Protein AF-A0A2A2I344-F1 (afdb_monomer_lite)

Structure (mmCIF, N/CA/C/O backbone):
data_AF-A0A2A2I344-F1
#
_entry.id   AF-A0A2A2I344-F1
#
loop_
_atom_site.group_PDB
_atom_site.id
_atom_site.type_symbol
_atom_site.label_atom_id
_atom_site.label_alt_id
_atom_site.label_comp_id
_atom_site.label_asym_id
_atom_site.label_entity_id
_atom_site.label_seq_id
_atom_site.pdbx_PDB_ins_code
_atom_site.Cartn_x
_atom_site.Cartn_y
_atom_site.Cartn_z
_atom_site.occupancy
_atom_site.B_iso_or_equiv
_atom_site.auth_seq_id
_atom_site.auth_comp_id
_atom_site.auth_asym_id
_atom_site.auth_atom_id
_atom_site.pdbx_PDB_model_num
ATOM 1 N N . MET A 1 1 ? 26.202 -13.826 -27.214 1.00 49.12 1 MET A N 1
ATOM 2 C CA . MET A 1 1 ? 25.270 -12.888 -27.880 1.00 49.12 1 MET A CA 1
ATOM 3 C C . MET A 1 1 ? 23.817 -12.947 -27.361 1.00 49.12 1 MET A C 1
ATOM 5 O O . MET A 1 1 ? 23.015 -12.156 -27.819 1.00 49.12 1 MET A O 1
ATOM 9 N N . ALA A 1 2 ? 23.437 -13.807 -26.398 1.00 46.88 2 ALA A N 1
ATOM 10 C CA . ALA A 1 2 ? 22.033 -13.945 -25.948 1.00 46.88 2 ALA A CA 1
ATOM 11 C C . ALA A 1 2 ? 21.579 -12.950 -24.850 1.00 46.88 2 ALA A C 1
ATOM 13 O O . ALA A 1 2 ? 20.397 -12.883 -24.526 1.00 46.88 2 ALA A O 1
ATOM 14 N N . PHE A 1 3 ? 22.499 -12.156 -24.289 1.00 49.47 3 PHE A N 1
ATOM 15 C CA . PHE A 1 3 ? 22.175 -11.098 -23.318 1.00 49.47 3 PHE A CA 1
ATOM 16 C C . PHE A 1 3 ? 21.808 -9.756 -23.977 1.00 49.47 3 PHE A C 1
ATOM 18 O O . PHE A 1 3 ? 21.256 -8.886 -23.314 1.00 49.47 3 PHE A O 1
ATOM 25 N N . GLU A 1 4 ? 22.013 -9.622 -25.291 1.00 50.97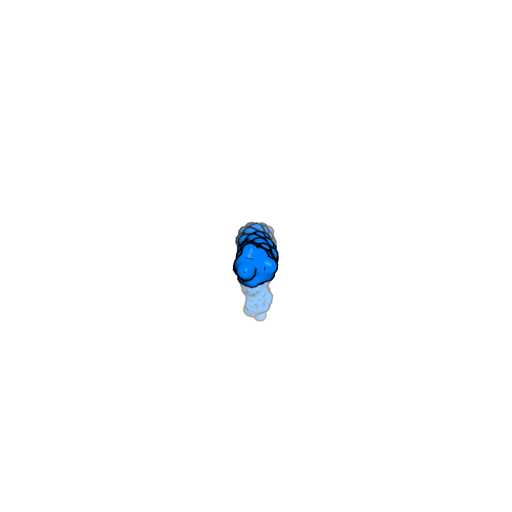 4 GLU A N 1
ATOM 26 C CA . GLU A 1 4 ? 21.450 -8.525 -26.093 1.00 50.97 4 GLU A CA 1
ATOM 27 C C . GLU A 1 4 ? 19.930 -8.694 -26.287 1.00 50.97 4 GLU A C 1
ATOM 29 O O . GLU A 1 4 ? 19.220 -7.722 -26.515 1.00 50.97 4 GLU A O 1
ATOM 34 N N . SER A 1 5 ? 19.389 -9.912 -26.149 1.00 54.94 5 SER A N 1
ATOM 35 C CA . SER A 1 5 ? 17.995 -10.226 -26.490 1.00 54.94 5 SER A CA 1
ATOM 36 C C . SER A 1 5 ? 16.964 -9.718 -25.478 1.00 54.94 5 SER A C 1
ATOM 38 O O . SER A 1 5 ? 15.885 -9.310 -25.888 1.00 54.94 5 SER A O 1
ATOM 40 N N . ILE A 1 6 ? 17.268 -9.682 -24.175 1.00 56.50 6 ILE A N 1
ATOM 41 C CA . ILE A 1 6 ? 16.337 -9.139 -23.161 1.00 56.50 6 ILE A CA 1
ATOM 42 C C . ILE A 1 6 ? 16.254 -7.613 -23.279 1.00 56.50 6 ILE A C 1
ATOM 44 O O . ILE A 1 6 ? 15.165 -7.046 -23.211 1.00 56.50 6 ILE A O 1
ATOM 48 N N . ASN A 1 7 ? 17.390 -6.955 -23.531 1.00 54.03 7 ASN A N 1
ATOM 49 C CA . ASN A 1 7 ? 17.431 -5.520 -23.790 1.00 54.03 7 ASN A CA 1
ATOM 50 C C . ASN A 1 7 ? 16.796 -5.181 -25.148 1.00 54.03 7 ASN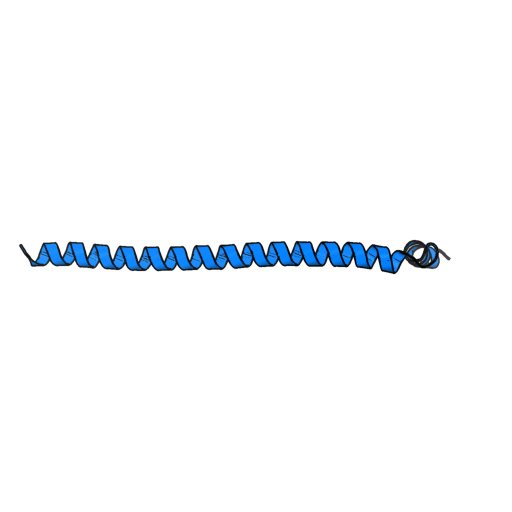 A C 1
ATOM 52 O O . ASN A 1 7 ? 16.061 -4.213 -25.227 1.00 54.03 7 ASN A O 1
ATOM 56 N N . ALA A 1 8 ? 16.966 -6.011 -26.184 1.00 56.44 8 ALA A N 1
ATOM 57 C CA . ALA A 1 8 ? 16.283 -5.871 -27.476 1.00 56.44 8 ALA A CA 1
ATOM 58 C C . ALA A 1 8 ? 14.778 -6.208 -27.432 1.00 56.44 8 ALA A C 1
ATOM 60 O O . ALA A 1 8 ? 14.036 -5.757 -28.295 1.00 56.44 8 ALA A O 1
ATOM 61 N N . LEU A 1 9 ? 14.298 -6.952 -26.429 1.00 56.19 9 LEU A N 1
ATOM 62 C CA . LEU A 1 9 ? 12.868 -7.138 -26.135 1.00 56.19 9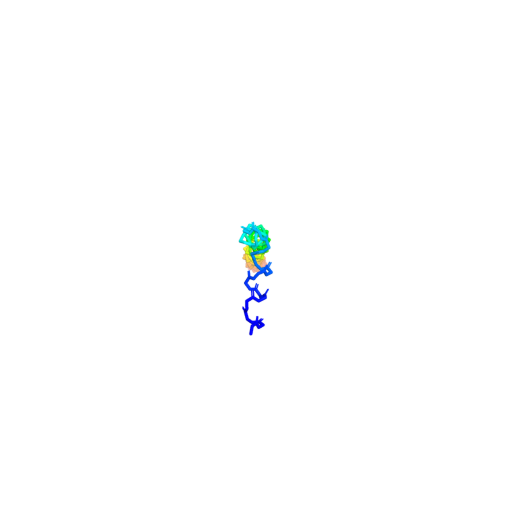 LEU A CA 1
ATOM 63 C C . LEU A 1 9 ? 12.294 -5.937 -25.356 1.00 56.19 9 LEU A C 1
ATOM 65 O O . LEU A 1 9 ? 11.174 -5.508 -25.621 1.00 56.19 9 LEU A O 1
ATOM 69 N N . LEU A 1 10 ? 13.081 -5.340 -24.451 1.00 55.53 10 LEU A N 1
ATOM 70 C CA . LEU A 1 10 ? 12.812 -4.025 -23.840 1.00 55.53 10 LEU A CA 1
ATOM 71 C C . LEU A 1 10 ? 13.005 -2.854 -24.822 1.00 55.53 10 LEU A C 1
ATOM 73 O O . LEU A 1 10 ? 12.538 -1.744 -24.590 1.00 55.53 10 LEU A O 1
ATOM 77 N N . ALA A 1 11 ? 13.705 -3.079 -25.921 1.00 56.78 11 ALA A N 1
ATOM 78 C CA . ALA A 1 11 ? 14.037 -2.088 -26.924 1.00 56.78 11 ALA A CA 1
ATOM 79 C C . ALA A 1 11 ? 13.801 -2.681 -28.313 1.00 56.78 11 ALA A C 1
ATOM 81 O O . ALA A 1 11 ? 14.654 -2.591 -29.192 1.00 56.78 11 ALA A O 1
ATOM 82 N N . MET A 1 12 ? 12.617 -3.254 -28.544 1.00 56.03 12 MET A N 1
ATOM 83 C CA . MET A 1 12 ? 12.128 -3.428 -29.910 1.00 56.03 12 MET A CA 1
ATOM 84 C C . MET A 1 12 ? 11.852 -2.016 -30.449 1.00 56.03 12 MET A C 1
ATOM 86 O O . MET A 1 12 ? 10.788 -1.451 -30.218 1.00 56.03 12 MET A O 1
ATOM 90 N N . GLY A 1 13 ? 12.863 -1.372 -31.038 1.00 57.44 13 GLY A N 1
ATOM 91 C CA . GLY A 1 13 ? 12.741 -0.037 -31.636 1.00 57.44 13 GLY A CA 1
ATOM 92 C C . GLY A 1 13 ? 12.534 1.133 -30.659 1.00 57.44 13 GLY A C 1
ATOM 93 O O . GLY A 1 13 ? 11.964 2.141 -31.055 1.00 57.44 13 GLY A O 1
ATOM 94 N N . GLY A 1 14 ? 12.969 1.027 -29.394 1.00 57.75 14 GLY A N 1
ATOM 95 C CA . GLY A 1 14 ? 12.942 2.147 -28.429 1.00 57.75 14 GLY A CA 1
ATOM 96 C C . GLY A 1 14 ? 11.671 2.295 -27.575 1.00 57.75 14 GLY A C 1
ATOM 97 O O . GLY A 1 14 ? 11.566 3.250 -26.807 1.00 57.75 14 GLY A O 1
ATOM 98 N N . HIS A 1 15 ? 10.722 1.351 -27.648 1.00 59.62 15 HIS A N 1
ATOM 99 C CA . HIS A 1 15 ? 9.411 1.488 -26.992 1.00 59.62 15 HIS A CA 1
ATOM 100 C C . HIS A 1 15 ? 9.192 0.704 -25.685 1.00 59.62 15 HIS A C 1
ATOM 102 O O . HIS A 1 15 ? 8.225 0.985 -24.977 1.00 59.62 15 HIS A O 1
ATOM 108 N N . GLY A 1 16 ? 10.036 -0.253 -25.293 1.00 63.62 16 GLY A N 1
ATOM 109 C CA . GLY A 1 16 ? 9.781 -1.007 -24.057 1.00 63.62 16 GLY A CA 1
ATOM 110 C C . GLY A 1 16 ? 9.853 -0.216 -22.740 1.00 63.62 16 GLY A C 1
ATOM 111 O O . GLY A 1 16 ? 9.110 -0.606 -21.835 1.00 63.62 16 GLY A O 1
ATOM 112 N N . PRO A 1 17 ? 10.572 0.924 -22.592 1.00 69.75 17 PRO A N 1
ATOM 113 C CA . PRO A 1 17 ? 10.360 1.780 -21.422 1.00 69.75 17 PRO A CA 1
ATOM 114 C C . PRO A 1 17 ? 8.928 2.338 -21.346 1.00 69.75 17 PRO A C 1
ATOM 116 O O . PRO A 1 17 ? 8.388 2.456 -20.249 1.00 69.75 17 PRO A O 1
ATOM 119 N N . TYR A 1 18 ? 8.250 2.601 -22.471 1.00 67.38 18 TYR A N 1
ATOM 120 C CA . TYR A 1 18 ? 6.854 3.071 -22.472 1.00 67.38 18 TYR A CA 1
ATOM 121 C C . TYR A 1 18 ? 5.866 2.000 -21.999 1.00 67.38 18 TYR A C 1
ATOM 123 O O . TYR A 1 18 ? 4.926 2.297 -21.258 1.00 67.38 18 TYR A O 1
ATOM 131 N N . VAL A 1 19 ? 6.093 0.748 -22.396 1.00 73.00 19 VAL A N 1
ATOM 132 C CA . VAL A 1 19 ? 5.262 -0.393 -21.993 1.00 73.00 19 VAL A CA 1
ATOM 133 C C . VAL A 1 19 ? 5.397 -0.632 -20.492 1.00 73.00 19 VAL A C 1
ATOM 135 O O . VAL A 1 19 ? 4.394 -0.671 -19.782 1.00 73.00 19 VAL A O 1
ATOM 138 N N . TRP A 1 20 ? 6.629 -0.681 -19.982 1.00 79.94 20 TRP A N 1
ATOM 139 C CA . TRP A 1 20 ? 6.886 -0.801 -18.547 1.00 79.94 20 TRP A CA 1
ATOM 140 C C . TRP A 1 20 ? 6.366 0.389 -17.744 1.00 79.94 20 TRP A C 1
ATOM 142 O O . TRP A 1 20 ? 5.872 0.190 -16.639 1.00 79.94 20 TRP A O 1
ATOM 152 N N . THR A 1 21 ? 6.404 1.604 -18.297 1.00 81.50 21 THR A N 1
ATOM 153 C CA . THR A 1 21 ? 5.825 2.784 -17.638 1.00 81.50 21 THR A CA 1
ATOM 154 C C . THR A 1 21 ? 4.303 2.688 -17.579 1.00 81.50 21 THR A C 1
ATOM 156 O O . THR A 1 21 ? 3.722 3.000 -16.548 1.00 81.50 21 THR A O 1
ATOM 159 N N . SER A 1 22 ? 3.648 2.198 -18.635 1.00 82.56 22 SER A N 1
ATOM 160 C CA . SER A 1 22 ? 2.192 1.991 -18.647 1.00 82.56 22 SER A CA 1
ATOM 161 C C . SER A 1 22 ? 1.763 0.887 -17.676 1.00 82.56 22 SER A C 1
ATOM 163 O O . SER A 1 22 ? 0.831 1.086 -16.900 1.00 82.56 22 SER A O 1
ATOM 165 N N . TYR A 1 23 ? 2.477 -0.245 -17.646 1.00 85.44 23 TYR A N 1
ATOM 166 C CA . TYR A 1 23 ? 2.243 -1.305 -16.657 1.00 85.44 23 TYR A CA 1
ATOM 167 C C . TYR A 1 23 ? 2.563 -0.846 -15.234 1.00 85.44 23 TYR A C 1
ATOM 169 O O . TYR A 1 23 ? 1.806 -1.141 -14.314 1.00 85.4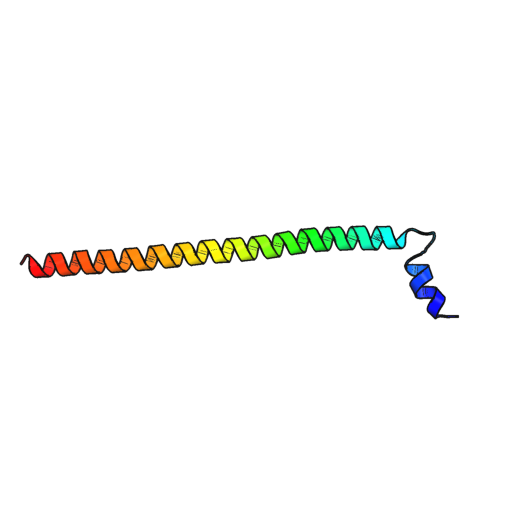4 23 TYR A O 1
ATOM 177 N N . GLY A 1 24 ? 3.645 -0.091 -15.050 1.00 89.56 24 GLY A N 1
ATOM 178 C CA . GLY A 1 24 ? 4.032 0.495 -13.772 1.00 89.56 24 GLY A CA 1
ATOM 179 C C . GLY A 1 24 ? 2.997 1.496 -13.270 1.00 89.56 24 GLY A C 1
ATOM 180 O O . GLY A 1 24 ? 2.588 1.410 -12.120 1.00 89.56 24 GLY A O 1
ATOM 181 N N . ALA A 1 25 ? 2.505 2.386 -14.133 1.00 90.19 25 ALA A N 1
ATOM 182 C CA . ALA A 1 25 ? 1.452 3.342 -13.808 1.00 90.19 25 ALA A CA 1
ATOM 183 C C . ALA A 1 25 ? 0.139 2.629 -13.465 1.00 90.19 25 ALA A C 1
ATOM 185 O O . ALA A 1 25 ? -0.488 2.947 -12.457 1.00 90.19 25 ALA A O 1
ATOM 186 N N . PHE A 1 26 ? -0.245 1.620 -14.250 1.00 93.06 26 PHE A N 1
ATOM 187 C CA . PHE A 1 26 ? -1.418 0.800 -13.965 1.00 93.06 26 PHE A CA 1
ATOM 188 C C . PHE A 1 26 ? -1.295 0.084 -12.614 1.00 93.06 26 PHE A C 1
ATOM 190 O O . PHE A 1 26 ? -2.187 0.200 -11.775 1.00 93.06 26 PHE A O 1
ATOM 197 N N . LEU A 1 27 ? -0.173 -0.598 -12.361 1.00 94.25 27 LEU A N 1
ATOM 198 C CA . LEU A 1 27 ? 0.092 -1.267 -11.086 1.00 94.25 27 LEU A CA 1
ATOM 199 C C . LEU A 1 27 ? 0.150 -0.285 -9.918 1.00 94.25 27 LEU A C 1
ATOM 201 O O . LEU A 1 27 ? -0.318 -0.620 -8.833 1.00 94.25 27 LEU A O 1
ATOM 205 N N . LEU A 1 28 ? 0.688 0.916 -10.123 1.00 95.69 28 LEU A N 1
ATOM 206 C CA . LEU A 1 28 ? 0.768 1.958 -9.105 1.00 95.69 28 LEU A CA 1
ATOM 207 C C . LEU A 1 28 ? -0.625 2.450 -8.723 1.00 95.69 28 LEU A C 1
ATOM 209 O O . LEU A 1 28 ? -0.945 2.491 -7.538 1.00 95.69 28 LEU A O 1
ATOM 213 N N . VAL A 1 29 ? -1.477 2.753 -9.705 1.00 96.12 29 VAL A N 1
ATOM 214 C CA . VAL A 1 29 ? -2.868 3.162 -9.462 1.00 96.12 29 VAL A CA 1
ATOM 215 C C . VAL A 1 29 ? -3.649 2.040 -8.784 1.00 96.12 29 VAL A C 1
ATOM 217 O O . VAL A 1 29 ? -4.350 2.280 -7.801 1.00 96.12 29 VAL A O 1
ATOM 220 N N . LEU A 1 30 ? -3.502 0.804 -9.261 1.00 96.25 30 LEU A N 1
ATOM 221 C CA . LEU A 1 30 ? -4.209 -0.348 -8.710 1.00 96.25 30 LEU A CA 1
ATOM 222 C C . LEU A 1 30 ? -3.756 -0.641 -7.273 1.00 96.25 30 LEU A C 1
ATOM 224 O O . LEU A 1 30 ? -4.589 -0.828 -6.388 1.00 96.25 30 LEU A O 1
ATOM 228 N N . SER A 1 31 ? -2.451 -0.576 -7.003 1.00 96.19 31 SER A N 1
ATOM 229 C CA . SER A 1 31 ? -1.895 -0.716 -5.653 1.00 96.19 31 SER A CA 1
ATOM 230 C C . SER A 1 31 ? -2.360 0.411 -4.736 1.00 96.19 31 SER A C 1
ATOM 232 O O . SER A 1 31 ? -2.777 0.144 -3.612 1.00 96.19 31 SER A O 1
ATOM 234 N N . ALA A 1 32 ? -2.359 1.660 -5.211 1.00 96.38 32 ALA A N 1
ATOM 235 C CA . ALA A 1 32 ? -2.855 2.803 -4.451 1.00 96.38 32 ALA A CA 1
ATOM 236 C C . ALA A 1 32 ? -4.335 2.632 -4.084 1.00 96.38 32 ALA A C 1
ATOM 238 O O . ALA A 1 32 ? -4.707 2.854 -2.933 1.00 96.38 32 ALA A O 1
ATOM 239 N N . LEU A 1 33 ? -5.167 2.165 -5.019 1.00 96.12 33 LEU A N 1
ATOM 240 C CA . LEU A 1 33 ? -6.583 1.900 -4.774 1.00 96.12 33 LEU A CA 1
ATOM 241 C C . LEU A 1 33 ? -6.790 0.787 -3.740 1.00 96.12 33 LEU A C 1
ATOM 243 O O . LEU A 1 33 ? -7.624 0.922 -2.844 1.00 96.12 33 LEU A O 1
ATOM 247 N N . VAL A 1 34 ? -6.020 -0.299 -3.834 1.00 95.69 34 VAL A N 1
ATOM 248 C CA . VAL A 1 34 ? -6.067 -1.409 -2.872 1.00 95.69 34 VAL A CA 1
ATOM 249 C C . VAL A 1 34 ? -5.648 -0.931 -1.484 1.00 95.69 34 VAL A C 1
ATOM 251 O O . VAL A 1 34 ? -6.372 -1.164 -0.516 1.00 95.69 34 VAL A O 1
ATOM 254 N N . ILE A 1 35 ? -4.522 -0.219 -1.382 1.00 96.00 35 ILE A N 1
ATOM 255 C CA . ILE A 1 35 ? -4.032 0.351 -0.122 1.00 96.00 35 ILE A CA 1
ATOM 256 C C . ILE A 1 35 ? -5.095 1.271 0.470 1.00 96.00 35 ILE A C 1
ATOM 258 O O . ILE A 1 35 ? -5.460 1.102 1.632 1.00 96.00 35 ILE A O 1
ATOM 262 N N . TRP A 1 36 ? -5.647 2.183 -0.333 1.00 94.56 36 TRP A N 1
ATOM 263 C CA . TRP A 1 36 ? -6.690 3.109 0.094 1.00 94.56 36 TRP A CA 1
ATOM 264 C C . TRP A 1 36 ? -7.935 2.380 0.604 1.00 94.56 36 TRP A C 1
ATOM 266 O O . TRP A 1 36 ? -8.444 2.694 1.679 1.00 94.56 36 TRP A O 1
ATOM 276 N N . SER A 1 37 ? -8.397 1.362 -0.124 1.00 93.19 37 SER A N 1
ATOM 277 C CA . SER A 1 37 ? -9.557 0.547 0.248 1.00 93.19 37 SER A CA 1
ATOM 278 C C . SER A 1 37 ? -9.345 -0.187 1.573 1.00 93.19 37 SER A C 1
ATOM 280 O O . SER A 1 37 ? -10.216 -0.180 2.450 1.00 93.19 37 SER A O 1
ATOM 282 N N . VAL A 1 38 ? -8.161 -0.776 1.765 1.00 93.19 38 VAL A N 1
ATOM 283 C CA . VAL A 1 38 ? -7.801 -1.452 3.016 1.00 93.19 38 VAL A CA 1
ATOM 284 C C . VAL A 1 38 ? -7.720 -0.447 4.163 1.00 93.19 38 VAL A C 1
ATOM 286 O O . VAL A 1 38 ? -8.244 -0.714 5.244 1.00 93.19 38 VAL A O 1
ATOM 289 N N . TRP A 1 39 ? -7.117 0.721 3.942 1.00 92.50 39 TRP A N 1
ATOM 290 C CA . TRP A 1 39 ? -6.990 1.761 4.963 1.00 92.50 39 TRP A CA 1
ATOM 291 C C . TRP A 1 39 ? -8.353 2.299 5.406 1.00 92.50 39 TRP A C 1
ATOM 293 O O . TRP A 1 39 ? -8.655 2.303 6.598 1.00 92.50 39 TRP A O 1
ATOM 303 N N . GLN A 1 40 ? -9.219 2.639 4.450 1.00 89.19 40 GLN A N 1
ATOM 304 C CA . GLN A 1 40 ? -10.603 3.051 4.693 1.00 89.19 40 GLN A CA 1
ATOM 305 C C . GLN A 1 40 ? -11.376 1.999 5.497 1.00 89.19 40 GLN A C 1
ATOM 307 O O . GLN A 1 40 ? -11.998 2.323 6.509 1.00 89.19 40 GLN A O 1
ATOM 312 N N . ARG A 1 41 ? -11.287 0.718 5.115 1.00 86.12 41 ARG A N 1
ATOM 313 C CA . ARG A 1 41 ? -11.937 -0.373 5.860 1.00 86.12 41 ARG A CA 1
ATOM 314 C C . ARG A 1 41 ? -11.457 -0.459 7.304 1.00 86.12 41 ARG A C 1
ATOM 316 O O . ARG A 1 41 ? -12.277 -0.658 8.197 1.00 86.12 41 ARG A O 1
ATOM 323 N N . ARG A 1 42 ? -10.152 -0.310 7.549 1.00 86.69 42 ARG A N 1
ATOM 324 C CA . ARG A 1 42 ? -9.596 -0.345 8.910 1.00 86.69 42 ARG A CA 1
ATOM 325 C C . ARG A 1 42 ? -10.138 0.804 9.755 1.00 86.69 42 ARG A C 1
ATOM 327 O O . ARG A 1 42 ? -10.621 0.546 10.853 1.00 86.69 42 ARG A O 1
ATOM 334 N N . LEU A 1 43 ? -10.161 2.019 9.207 1.00 85.62 43 LEU A N 1
ATOM 335 C CA . LEU A 1 43 ? -10.698 3.200 9.888 1.00 85.62 43 LEU A CA 1
ATOM 336 C C . LEU A 1 43 ? -12.183 3.043 10.242 1.00 85.62 43 LEU A C 1
ATOM 338 O O . LEU A 1 43 ? -12.581 3.349 11.364 1.00 85.62 43 LEU A O 1
ATOM 342 N N . VAL A 1 44 ? -13.001 2.530 9.319 1.00 84.25 44 VAL A N 1
ATOM 343 C CA . VAL A 1 44 ? -14.439 2.316 9.560 1.00 84.25 44 VAL A CA 1
ATOM 344 C C . VAL A 1 44 ? -14.674 1.249 10.631 1.00 84.25 44 VAL A C 1
ATOM 346 O O . VAL A 1 44 ? -15.497 1.436 11.526 1.00 84.25 44 VAL A O 1
ATOM 349 N N . ILE A 1 45 ? -13.937 0.135 10.580 1.00 85.62 45 ILE A N 1
ATOM 350 C CA . ILE A 1 45 ? -14.053 -0.935 11.582 1.00 85.62 45 ILE A CA 1
ATOM 351 C C . ILE A 1 45 ? -13.641 -0.427 12.968 1.00 85.62 45 ILE A C 1
ATOM 353 O O . ILE A 1 45 ? -14.271 -0.776 13.965 1.00 85.62 45 ILE A O 1
ATOM 357 N N . GLU A 1 46 ? -12.596 0.389 13.051 1.00 85.62 46 GLU A N 1
ATOM 358 C CA . GLU A 1 46 ? -12.116 0.941 14.315 1.00 85.62 46 GLU A CA 1
ATOM 359 C C . GLU A 1 46 ? -13.119 1.922 14.935 1.00 85.62 46 GLU A C 1
ATOM 361 O O . GLU A 1 46 ? -13.441 1.806 16.121 1.00 85.62 46 GLU A O 1
ATOM 366 N N . GLN A 1 47 ? -13.729 2.784 14.117 1.00 82.44 47 GLN A N 1
ATOM 367 C CA . GLN A 1 47 ? -14.824 3.661 14.543 1.00 82.44 47 GLN A CA 1
ATOM 368 C C . GLN A 1 47 ? -16.046 2.867 15.029 1.00 82.44 47 GLN A C 1
ATOM 370 O O . GLN A 1 47 ? -16.603 3.160 16.090 1.00 82.44 47 GLN A O 1
ATOM 375 N N . ALA A 1 48 ? -16.429 1.803 14.316 1.00 82.00 48 ALA A N 1
ATOM 376 C CA . ALA A 1 48 ? -17.536 0.942 14.729 1.00 82.00 48 ALA A CA 1
ATO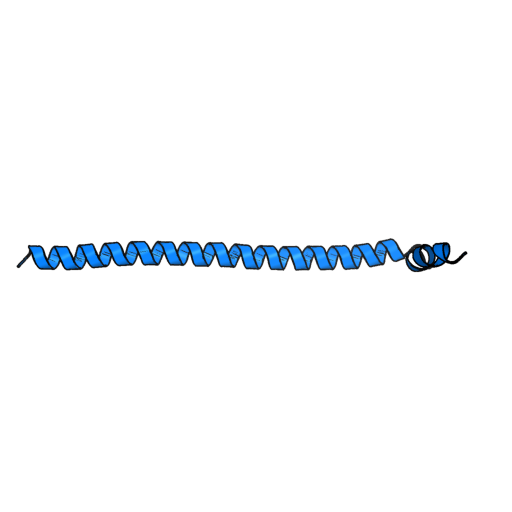M 377 C C . ALA A 1 48 ? -17.270 0.262 16.086 1.00 82.00 48 ALA A C 1
ATOM 379 O O . ALA A 1 48 ? -18.160 0.199 16.938 1.00 82.00 48 ALA A O 1
ATOM 380 N N . ARG A 1 49 ? -16.034 -0.201 16.333 1.00 83.12 49 ARG A N 1
ATOM 381 C CA . ARG A 1 49 ? -15.644 -0.784 17.630 1.00 83.12 49 ARG A CA 1
ATOM 382 C C . ARG A 1 49 ? -15.731 0.234 18.763 1.00 83.12 49 ARG A C 1
ATOM 384 O O . ARG A 1 49 ? -16.149 -0.129 19.863 1.00 83.12 49 ARG A O 1
ATOM 391 N N . TRP A 1 50 ? -15.340 1.482 18.515 1.00 80.75 50 TRP A N 1
ATOM 392 C CA . TRP A 1 50 ? -15.432 2.551 19.509 1.00 80.75 50 TRP A CA 1
ATOM 393 C C . TRP A 1 50 ? -16.888 2.821 19.910 1.00 80.75 50 TRP A C 1
ATOM 395 O O . TRP A 1 50 ? -17.217 2.773 21.097 1.00 80.75 50 TRP A O 1
ATOM 405 N N . HIS A 1 51 ? -17.787 2.988 18.934 1.00 78.94 51 HIS A N 1
ATOM 406 C CA . HIS A 1 51 ? -19.214 3.212 19.198 1.00 78.94 51 HIS A CA 1
ATOM 407 C C . HIS A 1 51 ? -19.857 2.061 19.981 1.00 78.94 51 HIS A C 1
ATOM 409 O O . HIS A 1 51 ? -20.611 2.297 20.926 1.00 78.94 51 HIS A O 1
ATOM 415 N N . GLN A 1 52 ? -19.510 0.811 19.657 1.00 81.75 52 GLN A N 1
ATOM 416 C CA . GLN A 1 52 ? -20.012 -0.354 20.389 1.00 81.75 52 GLN A CA 1
ATOM 417 C C . GLN A 1 52 ? -19.567 -0.374 21.858 1.00 81.75 52 GLN A C 1
ATOM 419 O O . GLN A 1 52 ? -20.354 -0.747 22.728 1.00 81.75 52 GLN A O 1
ATOM 424 N N . ARG A 1 53 ? -18.326 0.032 22.164 1.00 81.62 53 ARG A N 1
ATOM 425 C CA . ARG A 1 53 ? -17.840 0.100 23.555 1.00 81.62 53 ARG A CA 1
ATOM 426 C C . ARG A 1 53 ? -18.593 1.152 24.361 1.00 81.62 53 ARG A C 1
ATOM 428 O O . ARG A 1 53 ? -19.021 0.863 25.475 1.00 81.62 53 ARG A O 1
ATOM 435 N N . VAL A 1 54 ? -18.800 2.338 23.789 1.00 84.19 54 VAL A N 1
ATOM 436 C CA . VAL A 1 54 ? -19.528 3.427 24.458 1.00 84.19 54 VAL A CA 1
ATOM 437 C C . VAL A 1 54 ? -20.983 3.031 24.732 1.00 84.19 54 VAL A C 1
ATOM 439 O O . VAL A 1 54 ? -21.464 3.230 25.847 1.00 84.19 54 VAL A O 1
ATOM 442 N N . ALA A 1 55 ? -21.658 2.394 23.768 1.00 82.50 55 ALA A N 1
ATOM 443 C CA . ALA A 1 55 ? -23.035 1.927 23.937 1.00 82.50 55 ALA A CA 1
ATOM 444 C C . ALA A 1 55 ? -23.184 0.920 25.095 1.00 82.50 55 ALA A C 1
ATOM 446 O O . ALA A 1 55 ? -24.118 1.024 25.890 1.00 82.50 55 ALA A O 1
ATOM 447 N N . ARG A 1 56 ? -22.233 -0.012 25.255 1.00 80.69 56 ARG A N 1
ATOM 448 C CA . ARG A 1 56 ? -22.245 -0.986 26.366 1.00 80.69 56 ARG A CA 1
ATOM 449 C C . ARG A 1 56 ? -22.096 -0.321 27.733 1.00 80.69 56 ARG A C 1
ATOM 451 O O . ARG A 1 56 ? -22.804 -0.682 28.668 1.00 80.69 56 ARG A O 1
ATOM 458 N N . VAL A 1 57 ? -21.212 0.672 27.847 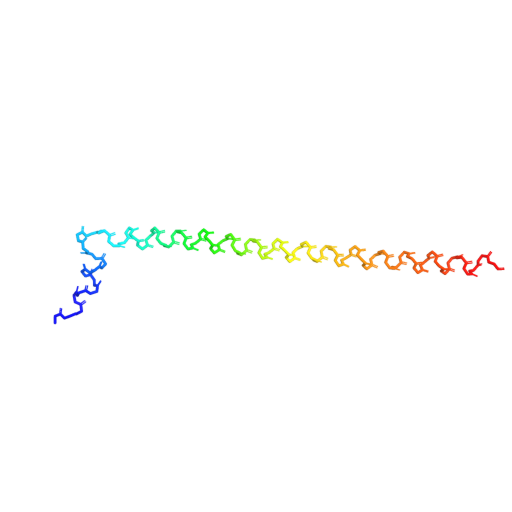1.00 83.00 57 VAL A N 1
ATOM 459 C CA . VAL A 1 57 ? -21.018 1.418 29.103 1.00 83.00 57 VAL A CA 1
ATOM 460 C C . VAL A 1 57 ? -22.278 2.204 29.475 1.00 83.00 57 VAL A C 1
ATOM 462 O O . VAL A 1 57 ? -22.637 2.275 30.650 1.00 83.00 57 VAL A O 1
ATOM 465 N N . GLN A 1 58 ? -22.985 2.772 28.494 1.00 81.44 58 GLN A N 1
ATOM 466 C CA . GLN A 1 58 ? -24.247 3.472 28.747 1.00 81.44 58 GLN A CA 1
ATOM 467 C C . GLN A 1 58 ? -25.357 2.523 29.213 1.00 81.44 58 GLN A C 1
ATOM 469 O O . GLN A 1 58 ? -26.061 2.850 30.165 1.00 81.44 58 GLN A O 1
ATOM 474 N N . GLN A 1 59 ? -25.475 1.336 28.611 1.00 78.94 59 GLN A N 1
ATOM 475 C CA . GLN A 1 59 ? -26.458 0.331 29.033 1.00 78.94 59 GLN A CA 1
ATOM 476 C C . GLN A 1 59 ? -26.219 -0.147 30.468 1.00 78.94 59 GLN A C 1
ATOM 478 O O . GLN A 1 59 ? -27.166 -0.233 31.243 1.00 78.94 59 GLN A O 1
ATOM 483 N N . GLN A 1 60 ? -24.963 -0.375 30.862 1.00 79.56 60 GLN A N 1
ATOM 484 C CA . GLN A 1 60 ? -24.629 -0.737 32.244 1.00 79.56 60 GLN A CA 1
ATOM 485 C C . GLN A 1 60 ? -24.970 0.382 33.236 1.00 79.56 60 GLN A C 1
ATOM 487 O O . GLN A 1 60 ? -25.518 0.117 34.302 1.00 79.56 60 GLN A O 1
ATOM 492 N N . LYS A 1 61 ? -24.710 1.645 32.874 1.00 78.00 61 LYS A N 1
ATOM 493 C CA . LYS A 1 61 ? -25.097 2.799 33.701 1.00 78.00 61 LYS A CA 1
ATOM 494 C C . LYS A 1 61 ? -26.613 2.984 33.794 1.00 78.00 61 LYS A C 1
ATOM 496 O O . LYS A 1 61 ? -27.080 3.481 34.813 1.00 78.00 61 LYS A O 1
ATOM 501 N N . ALA A 1 62 ? -27.372 2.633 32.756 1.00 75.06 62 ALA A N 1
ATOM 502 C CA . ALA A 1 62 ? -28.832 2.674 32.784 1.00 75.06 62 ALA A CA 1
ATOM 503 C C . ALA A 1 62 ? -29.410 1.541 33.649 1.00 75.06 62 ALA A C 1
ATOM 505 O O . ALA A 1 62 ? -30.263 1.808 34.488 1.00 75.06 62 ALA A O 1
ATOM 506 N N . ALA A 1 63 ? -28.884 0.320 33.513 1.00 74.50 63 ALA A N 1
ATOM 507 C CA . ALA A 1 63 ? -29.291 -0.832 34.317 1.00 74.50 63 ALA A CA 1
ATOM 508 C C . ALA A 1 63 ? -28.969 -0.643 35.812 1.00 74.50 63 ALA A C 1
ATOM 510 O O . ALA A 1 63 ? -29.848 -0.798 36.653 1.00 74.50 63 ALA A O 1
ATOM 511 N N . GLY A 1 64 ? -27.754 -0.193 36.151 1.00 71.44 64 GLY A N 1
ATOM 512 C CA . GLY A 1 64 ? -27.372 0.060 37.547 1.00 71.44 64 GLY A CA 1
ATOM 513 C C . GLY A 1 64 ? -28.093 1.254 38.189 1.00 71.44 64 GLY A C 1
ATOM 514 O O . GLY A 1 64 ? -28.272 1.293 39.401 1.00 71.44 64 GLY A O 1
ATOM 515 N N . ARG A 1 65 ? -28.555 2.231 37.392 1.00 66.12 65 ARG A N 1
ATOM 516 C CA . ARG A 1 65 ? -29.369 3.354 37.895 1.00 66.12 65 ARG A CA 1
ATOM 517 C C . ARG A 1 65 ? -30.811 2.935 38.195 1.00 66.12 65 ARG A C 1
ATOM 519 O O . ARG A 1 65 ? -31.433 3.541 39.058 1.00 66.12 65 ARG A O 1
ATOM 526 N N . GLN A 1 66 ? -31.330 1.922 37.500 1.00 64.00 66 GLN A N 1
ATOM 527 C CA . GLN A 1 66 ? -32.640 1.340 37.801 1.00 64.00 66 GLN A CA 1
ATOM 528 C C . GLN A 1 66 ? -32.602 0.466 39.061 1.00 64.00 66 GLN A C 1
ATOM 530 O O . GLN A 1 66 ? -33.550 0.501 39.834 1.00 64.00 66 GLN A O 1
ATOM 535 N N . GLU A 1 67 ? -31.498 -0.243 39.308 1.00 62.62 67 GLU A N 1
ATOM 536 C CA . GLU A 1 67 ? -31.317 -1.069 40.513 1.00 62.62 67 GLU A CA 1
ATOM 537 C C . GLU A 1 67 ? -31.205 -0.238 41.804 1.00 62.62 67 GLU A C 1
ATOM 539 O O . GLU A 1 67 ? -31.714 -0.647 42.836 1.00 62.62 67 GLU A O 1
ATOM 544 N N . PHE A 1 68 ? -30.605 0.958 41.753 1.00 62.62 68 PHE A N 1
ATOM 545 C CA . PHE A 1 68 ? -30.463 1.834 42.929 1.00 62.62 68 PHE A CA 1
ATOM 546 C C . PHE A 1 68 ? -31.710 2.694 43.230 1.00 62.62 68 PHE A C 1
ATOM 548 O O . PHE A 1 68 ? -31.740 3.413 44.224 1.00 62.62 68 PHE A O 1
ATOM 555 N N . SER A 1 69 ? -32.715 2.685 42.348 1.00 58.56 69 SER A N 1
ATOM 556 C CA . SER A 1 69 ? -33.934 3.504 42.470 1.00 58.56 69 SER A CA 1
ATOM 557 C C . SER A 1 69 ? -35.159 2.718 42.966 1.00 58.56 69 SER A C 1
ATOM 559 O O . SER A 1 69 ? -36.259 3.276 42.965 1.00 58.56 69 SER A O 1
ATOM 561 N N . ASN A 1 70 ? -34.985 1.452 43.350 1.00 52.22 70 ASN A N 1
ATOM 562 C CA . ASN A 1 70 ? -36.009 0.571 43.919 1.00 52.22 70 ASN A CA 1
ATOM 563 C C . ASN A 1 70 ? -35.618 0.202 45.354 1.00 52.22 70 ASN A C 1
ATOM 565 O O . ASN A 1 70 ? -36.524 0.116 46.208 1.00 52.22 70 ASN A O 1
#

Sequence (70 aa):
MAFESINALLAMGGHGPYVWTSYGAFLLVLSALVIWSVWQRRLVIEQARWHQRVARVQQQKAAGRQEFSN

InterPro domains:
  IPR007078 Haem exporter protein D (CcmD) [PF04995] (13-49)
  IPR007078 Haem exporter protein D (CcmD) [TIGR03141] (10-53)
  IPR052075 Heme exporter protein D [PTHR37531] (1-64)

Secondary structure (DSSP, 8-state):
-TTHHHHHHHTSTT-HHHHHHHHHHHHHHHHHHHHHHHHHHHHHHHHHHHHHHHHHHHHHHHHHHHHTT-

Organism: NCBI:txid1484056

Radius of gyration: 28.79 Å; chains: 1; bounding box: 61×18×76 Å

pLDDT: mean 76.27, std 14.97, range [46.88, 96.38]

Foldseek 3Di:
DCVVVVVCVCPVPHCNVVVVVVVVVVVVVVVVVVVVVVVVVVVVVVVVVVVVVVVVVVVVVVVVVVVVVD